Protein AF-A0A536GSC3-F1 (afdb_monomer_lite)

Radius of gyration: 13.98 Å; chains: 1; bounding box: 34×25×36 Å

Secondary structure (DSSP, 8-state):
-EE-HHHHHHHHHHHHHHHHTTPPPPTTTT-EEEEETTS--TTSB--TT-GGGTT-B-SS--HHHHHHHHTT-EEEEEE--SGGG--

Foldseek 3Di:
DWFPVVQLVVLQVVLVVCVVVVHDAAPAANPEDEAELCFADAQDQNQLLPPVRRVPGHNDGDPVVVVCVVNSYRYGYYDYAPRNNPD

Sequence (87 aa):
MLLTRELAESQATAAEKRIARGERQGLLNGVPISIKETSALAGYRNSLASRVFEKSIAQVDSFAIGRLKEEGAVILGKTNAPEFGTR

pLDDT: mean 96.56, std 4.01, range [67.81, 98.75]

Structure (mmCIF, N/CA/C/O backbone):
data_AF-A0A536GSC3-F1
#
_entry.id   AF-A0A536GSC3-F1
#
loop_
_atom_site.group_PDB
_atom_site.id
_atom_site.type_symbol
_atom_site.label_atom_id
_atom_site.label_alt_id
_atom_site.label_comp_id
_atom_site.label_asym_id
_atom_site.label_entity_id
_atom_site.label_seq_id
_atom_site.pdbx_PDB_ins_code
_atom_site.Cartn_x
_atom_site.Cartn_y
_atom_site.Cartn_z
_atom_site.occupancy
_atom_site.B_iso_or_equiv
_atom_site.auth_seq_id
_atom_site.auth_comp_id
_atom_site.auth_asym_id
_atom_site.auth_atom_id
_atom_site.pdbx_PDB_model_num
ATOM 1 N N . MET A 1 1 ? 12.288 2.094 -5.898 1.00 81.31 1 MET A N 1
ATOM 2 C CA . MET A 1 1 ? 11.220 2.061 -4.873 1.00 81.31 1 MET A CA 1
ATOM 3 C C . MET A 1 1 ? 10.095 2.967 -5.346 1.00 81.31 1 MET A C 1
ATOM 5 O O . MET A 1 1 ? 10.404 3.993 -5.939 1.00 81.31 1 MET A O 1
ATOM 9 N N . LEU A 1 2 ? 8.832 2.583 -5.155 1.00 93.50 2 LEU A N 1
ATOM 10 C CA . LEU A 1 2 ? 7.661 3.379 -5.552 1.00 93.50 2 LEU A CA 1
ATOM 11 C C . LEU A 1 2 ? 6.906 3.808 -4.294 1.00 93.50 2 LEU A C 1
ATOM 13 O O . LEU A 1 2 ? 6.679 2.976 -3.422 1.00 93.50 2 LEU A O 1
ATOM 17 N N . LEU A 1 3 ? 6.511 5.076 -4.203 1.00 97.56 3 LEU A N 1
ATOM 18 C CA . LEU A 1 3 ? 5.710 5.600 -3.094 1.00 97.56 3 LEU A CA 1
ATOM 19 C C . LEU A 1 3 ? 4.251 5.762 -3.516 1.00 97.56 3 LEU A C 1
ATOM 21 O O . LEU A 1 3 ? 3.973 6.155 -4.648 1.00 97.56 3 LEU A O 1
ATOM 25 N N . THR A 1 4 ? 3.331 5.499 -2.593 1.00 97.75 4 THR A N 1
ATOM 26 C CA . THR A 1 4 ? 1.883 5.640 -2.796 1.00 97.75 4 THR A CA 1
ATOM 27 C C . THR A 1 4 ? 1.314 6.716 -1.875 1.00 97.75 4 THR A C 1
ATOM 29 O O . THR A 1 4 ? 0.367 6.466 -1.142 1.00 97.75 4 THR A O 1
ATOM 32 N N . ARG A 1 5 ? 1.913 7.916 -1.891 1.00 97.88 5 ARG A N 1
ATOM 33 C CA . ARG A 1 5 ? 1.608 9.015 -0.953 1.00 97.88 5 ARG A CA 1
ATOM 34 C C . ARG A 1 5 ? 0.112 9.315 -0.839 1.00 97.88 5 ARG A C 1
ATOM 36 O O . ARG A 1 5 ? -0.432 9.227 0.252 1.00 97.88 5 ARG A O 1
ATOM 43 N N . GLU A 1 6 ? -0.539 9.612 -1.960 1.00 98.31 6 GLU A N 1
ATOM 44 C CA . GLU A 1 6 ? -1.958 9.995 -1.990 1.00 98.31 6 GLU A CA 1
ATOM 45 C C . GLU A 1 6 ? -2.865 8.874 -1.464 1.00 98.31 6 GLU A C 1
ATOM 47 O O . GLU A 1 6 ? -3.787 9.115 -0.686 1.00 98.31 6 GLU A O 1
ATOM 52 N N . LEU A 1 7 ? -2.567 7.624 -1.836 1.00 98.38 7 LEU A N 1
ATOM 53 C CA . LEU A 1 7 ? -3.278 6.458 -1.318 1.00 98.38 7 LEU A CA 1
ATOM 54 C C . LEU A 1 7 ? -3.053 6.295 0.187 1.00 98.38 7 LEU A C 1
ATOM 56 O O . LEU A 1 7 ? -4.016 6.065 0.911 1.00 98.38 7 LEU A O 1
ATOM 60 N N . ALA A 1 8 ? -1.813 6.422 0.659 1.00 98.62 8 ALA A N 1
ATOM 61 C CA . ALA A 1 8 ? -1.472 6.277 2.069 1.00 98.62 8 ALA A CA 1
ATOM 62 C C . ALA A 1 8 ? -2.185 7.334 2.924 1.00 98.62 8 ALA A C 1
ATOM 64 O O . ALA A 1 8 ? -2.787 7.000 3.941 1.00 98.62 8 ALA A O 1
ATOM 65 N N . GLU A 1 9 ? -2.166 8.593 2.484 1.00 98.69 9 GLU A N 1
ATOM 66 C CA . GLU A 1 9 ? -2.864 9.701 3.141 1.00 98.69 9 GLU A CA 1
ATOM 67 C C . GLU A 1 9 ? -4.379 9.446 3.171 1.00 98.69 9 GLU A C 1
ATOM 69 O O . GLU A 1 9 ? -4.998 9.512 4.233 1.00 98.69 9 GLU A O 1
ATOM 74 N N . SER A 1 10 ? -4.969 9.031 2.043 1.00 98.69 10 SER A N 1
ATOM 75 C CA . SER A 1 10 ? -6.390 8.669 1.963 1.00 98.69 10 SER A CA 1
ATOM 76 C C . SER A 1 10 ? -6.766 7.518 2.907 1.00 98.69 10 SER A C 1
ATOM 78 O O . SER A 1 10 ? -7.758 7.599 3.637 1.00 98.69 10 SER A O 1
ATOM 80 N N . GLN A 1 11 ? -5.960 6.454 2.936 1.00 98.69 11 GLN A N 1
ATOM 81 C CA . GLN A 1 11 ? -6.177 5.293 3.799 1.00 98.69 11 GLN A CA 1
ATOM 82 C C . GLN A 1 11 ? -6.037 5.649 5.282 1.00 98.69 11 GLN A C 1
ATOM 84 O O . GLN A 1 11 ? -6.855 5.202 6.088 1.00 98.69 11 GLN A O 1
ATOM 89 N N . ALA A 1 12 ? -5.055 6.479 5.642 1.00 98.69 12 ALA A N 1
ATOM 90 C CA . ALA A 1 12 ? -4.857 6.952 7.009 1.00 98.69 12 ALA A CA 1
ATOM 91 C C . ALA A 1 12 ? -6.037 7.815 7.483 1.00 98.69 12 ALA A C 1
ATOM 93 O O . ALA A 1 12 ? -6.598 7.554 8.546 1.00 98.69 12 ALA A O 1
ATOM 94 N N 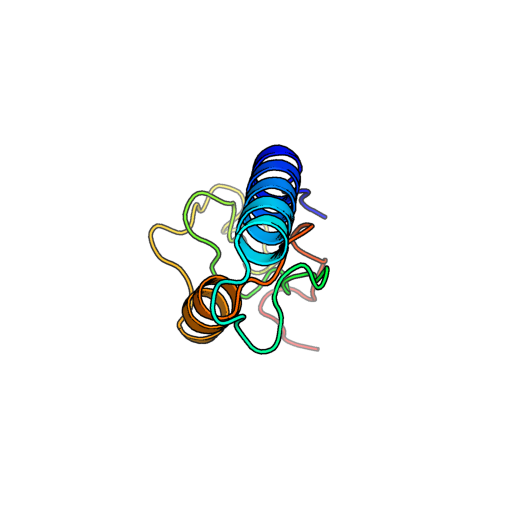. THR A 1 13 ? -6.495 8.769 6.664 1.00 98.62 13 THR A N 1
ATOM 95 C CA . THR A 1 13 ? -7.695 9.568 6.968 1.00 98.62 13 THR A CA 1
ATOM 96 C C . THR A 1 13 ? -8.944 8.694 7.099 1.00 98.62 13 THR A C 1
ATOM 98 O O . THR A 1 13 ? -9.796 8.941 7.953 1.00 98.62 13 THR A O 1
ATOM 101 N N . ALA A 1 14 ? -9.089 7.662 6.263 1.00 98.12 14 ALA A N 1
ATOM 102 C CA . ALA A 1 14 ? -10.197 6.722 6.390 1.00 98.12 14 ALA A CA 1
ATOM 103 C C . ALA A 1 14 ? -10.124 5.943 7.712 1.00 98.12 14 ALA A C 1
ATOM 105 O O . ALA A 1 14 ? -11.140 5.821 8.392 1.00 98.12 14 ALA A O 1
ATOM 106 N N . ALA A 1 15 ? -8.938 5.468 8.102 1.00 98.25 15 ALA A N 1
ATOM 107 C CA . ALA A 1 15 ? -8.723 4.768 9.367 1.00 98.25 15 ALA A CA 1
ATOM 108 C C . ALA A 1 15 ? -9.080 5.641 10.580 1.00 98.25 15 ALA A C 1
ATOM 110 O O . ALA A 1 15 ? -9.807 5.185 11.462 1.00 98.25 15 ALA A O 1
ATOM 111 N N . GLU A 1 16 ? -8.650 6.905 10.586 1.00 98.25 16 GLU A N 1
ATOM 112 C CA . GLU A 1 16 ? -8.990 7.885 11.625 1.00 98.25 16 GLU A CA 1
ATOM 113 C C . GLU A 1 16 ? -10.506 8.102 11.731 1.00 98.25 16 GLU A C 1
ATOM 115 O O . GLU A 1 16 ? -11.072 8.046 12.824 1.00 98.25 16 GLU A O 1
ATOM 120 N N . LYS A 1 17 ? -11.197 8.266 10.594 1.00 98.06 17 LYS A N 1
ATOM 121 C CA . LYS A 1 17 ? -12.659 8.436 10.564 1.00 98.06 17 LYS A CA 1
ATOM 122 C C . LYS A 1 17 ? -13.403 7.238 11.155 1.00 98.06 17 LYS A C 1
ATOM 124 O O . LYS A 1 17 ? -14.377 7.449 11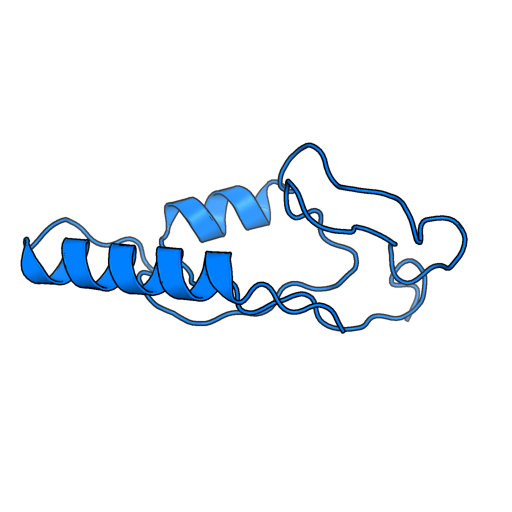.875 1.00 98.06 17 LYS A O 1
ATOM 129 N N . ARG A 1 18 ? -12.963 6.005 10.878 1.00 96.69 18 ARG A N 1
ATOM 130 C CA . ARG A 1 18 ? -13.577 4.796 11.461 1.00 96.69 18 ARG A CA 1
ATOM 131 C C . ARG A 1 18 ? -13.421 4.774 12.978 1.00 96.69 18 ARG A C 1
ATOM 133 O O 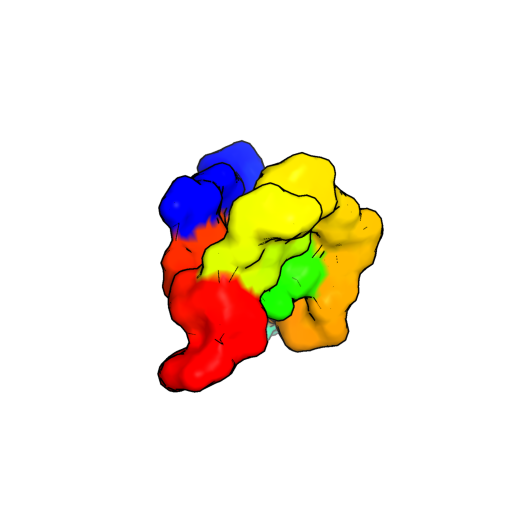. ARG A 1 18 ? -14.377 4.449 13.678 1.00 96.69 18 ARG A O 1
ATOM 140 N N . ILE A 1 19 ? -12.235 5.131 13.479 1.00 96.94 19 ILE A N 1
ATOM 141 C CA . ILE A 1 19 ? -11.948 5.204 14.921 1.00 96.94 19 ILE A CA 1
ATOM 142 C C . ILE A 1 19 ? -12.839 6.266 15.572 1.00 96.94 19 ILE A C 1
ATOM 144 O O . ILE A 1 19 ? -13.532 5.964 16.540 1.00 96.94 19 ILE A O 1
ATOM 148 N N . ALA A 1 20 ? -12.888 7.477 15.012 1.00 97.69 20 ALA A N 1
ATOM 149 C CA . ALA A 1 20 ? -13.686 8.581 15.550 1.00 97.69 20 ALA A CA 1
ATOM 150 C C . ALA A 1 20 ? -15.191 8.262 15.635 1.00 97.69 20 ALA A C 1
ATOM 152 O O . ALA A 1 20 ? -15.890 8.788 16.497 1.00 97.69 20 ALA A O 1
ATOM 153 N N . ARG A 1 21 ? -15.693 7.392 14.753 1.00 97.31 21 ARG A N 1
ATOM 154 C CA . ARG A 1 21 ? -17.096 6.952 14.722 1.00 97.31 21 ARG A CA 1
ATOM 155 C C . ARG A 1 21 ? -17.391 5.734 15.599 1.00 97.31 21 ARG A C 1
ATOM 157 O O . ARG A 1 21 ? -18.546 5.330 15.680 1.00 97.31 21 ARG A O 1
ATOM 164 N N . GLY A 1 22 ? -16.377 5.130 16.223 1.00 95.81 22 GLY A N 1
ATOM 165 C CA . GLY A 1 22 ? -16.542 3.891 16.988 1.00 95.81 22 GLY A CA 1
ATOM 166 C C . GLY A 1 22 ? -16.961 2.693 16.126 1.00 95.81 22 GLY A C 1
ATOM 167 O O . GLY A 1 22 ? -17.607 1.774 16.624 1.00 95.81 22 GLY A O 1
ATOM 168 N N . GLU A 1 23 ? -16.635 2.701 14.829 1.00 95.31 23 GLU A N 1
ATOM 169 C CA . GLU A 1 23 ? -16.954 1.592 13.924 1.00 95.31 23 GLU A CA 1
ATOM 170 C C . GLU A 1 23 ? -16.142 0.334 14.293 1.00 95.31 23 GLU A C 1
ATOM 172 O O . GLU A 1 23 ? -15.091 0.408 14.940 1.00 95.31 23 GLU A O 1
ATOM 177 N N . ARG A 1 24 ? -16.598 -0.851 13.868 1.00 90.69 24 ARG A N 1
ATOM 178 C CA . ARG A 1 24 ? -15.797 -2.075 14.007 1.00 90.69 24 ARG A CA 1
ATOM 179 C C . ARG A 1 24 ? -14.543 -1.956 13.140 1.00 90.69 24 ARG A C 1
ATOM 181 O O . ARG A 1 24 ? -14.644 -1.767 11.932 1.00 90.69 24 ARG A O 1
ATOM 188 N N . GLN A 1 25 ? -13.375 -2.103 13.755 1.00 94.44 25 GLN A N 1
ATOM 189 C CA . GLN A 1 25 ? -12.093 -2.003 13.061 1.00 94.44 25 GLN A CA 1
ATOM 190 C C . GLN A 1 25 ? -11.681 -3.350 12.458 1.00 94.44 25 GLN A C 1
ATOM 192 O O . GLN A 1 25 ? -11.907 -4.403 13.061 1.00 94.44 25 GLN A O 1
ATOM 197 N N . GLY A 1 26 ? -11.051 -3.300 11.284 1.00 96.31 26 GLY A N 1
ATOM 198 C CA . GLY A 1 26 ? -10.241 -4.410 10.785 1.00 96.31 26 GLY A CA 1
ATOM 199 C C . GLY A 1 26 ? -8.976 -4.582 11.629 1.00 96.31 26 GLY A C 1
ATOM 200 O O . GLY A 1 26 ? -8.549 -3.656 12.326 1.00 96.31 26 GLY A O 1
ATOM 201 N N . LEU A 1 27 ? -8.363 -5.762 11.563 1.00 97.50 27 LEU A N 1
ATOM 202 C CA . LEU A 1 27 ? -7.200 -6.130 12.382 1.00 97.50 27 LEU A CA 1
ATOM 203 C C . LEU A 1 27 ? -5.976 -5.236 12.144 1.00 97.50 27 LEU A C 1
ATOM 205 O O . LEU A 1 27 ? -5.087 -5.185 12.990 1.00 97.50 27 LEU A O 1
ATOM 209 N N . LEU A 1 28 ? -5.918 -4.548 11.002 1.00 98.31 28 LEU A N 1
ATOM 210 C CA . LEU A 1 28 ? -4.791 -3.712 10.593 1.00 98.31 28 LEU A CA 1
ATOM 211 C C . LEU A 1 28 ? -5.197 -2.255 10.359 1.00 98.31 28 LEU A C 1
ATOM 213 O O . LEU A 1 28 ? -4.480 -1.529 9.669 1.00 98.31 28 LEU A O 1
ATOM 217 N N . ASN A 1 29 ? -6.327 -1.807 10.915 1.00 98.44 29 ASN A N 1
ATOM 218 C CA . ASN A 1 29 ? -6.827 -0.462 10.663 1.00 98.44 29 ASN A CA 1
ATOM 219 C C . ASN A 1 29 ? -5.789 0.607 11.043 1.00 98.44 29 ASN A C 1
ATOM 221 O O . ASN A 1 29 ? -5.437 0.756 12.211 1.00 98.44 29 ASN A O 1
ATOM 225 N N . GLY A 1 30 ? -5.316 1.358 10.046 1.00 98.31 30 GLY A N 1
ATOM 226 C CA . GLY A 1 30 ? -4.323 2.421 10.225 1.00 98.31 30 GLY A CA 1
ATOM 227 C C . GLY A 1 30 ? -2.868 1.942 10.300 1.00 98.31 30 GLY A C 1
ATOM 228 O O . GLY A 1 30 ? -1.968 2.776 10.357 1.00 98.31 30 GLY A O 1
ATOM 229 N N . VAL A 1 31 ? -2.606 0.631 10.275 1.00 98.56 31 VAL A N 1
ATOM 230 C CA . VAL A 1 31 ? -1.245 0.086 10.382 1.00 98.56 31 VAL A CA 1
ATOM 231 C C . VAL A 1 31 ? -0.482 0.325 9.071 1.00 98.56 31 VAL A C 1
ATOM 233 O O . VAL A 1 31 ? -0.930 -0.143 8.018 1.00 98.56 31 VAL A O 1
ATOM 236 N N . PRO A 1 32 ? 0.672 1.022 9.099 1.00 98.50 32 PRO A N 1
ATOM 237 C CA . PRO A 1 32 ? 1.468 1.270 7.908 1.00 98.50 32 PRO A CA 1
ATOM 238 C C . PRO A 1 32 ? 2.220 0.013 7.470 1.00 98.50 32 PRO A C 1
ATOM 240 O O . PRO A 1 32 ? 2.912 -0.630 8.259 1.00 98.50 32 PRO A O 1
ATOM 243 N N . ILE A 1 33 ? 2.130 -0.307 6.183 1.00 98.50 33 ILE A N 1
ATOM 244 C CA . ILE A 1 33 ? 2.797 -1.452 5.568 1.00 98.50 33 ILE A CA 1
ATOM 245 C C . ILE A 1 33 ? 3.449 -1.066 4.241 1.00 98.50 33 ILE A C 1
ATOM 247 O O . ILE A 1 33 ? 3.119 -0.060 3.608 1.00 98.50 33 ILE A O 1
ATOM 251 N N . SER A 1 34 ? 4.362 -1.918 3.784 1.00 98.00 34 SER A N 1
ATOM 252 C CA . SER A 1 34 ? 4.918 -1.849 2.435 1.00 98.00 34 SER A CA 1
ATOM 253 C C . SER A 1 34 ? 4.638 -3.140 1.675 1.00 98.00 34 SER A C 1
ATOM 255 O O . SER A 1 34 ? 4.443 -4.196 2.276 1.00 98.00 34 SER A O 1
ATOM 257 N N . ILE A 1 35 ? 4.606 -3.050 0.347 1.00 97.88 35 ILE A N 1
ATOM 258 C CA . ILE A 1 35 ? 4.277 -4.165 -0.541 1.00 97.88 35 ILE A CA 1
ATOM 259 C C . ILE A 1 35 ? 5.510 -4.543 -1.363 1.00 97.88 35 ILE A C 1
ATOM 261 O O . ILE A 1 35 ? 6.138 -3.683 -1.972 1.00 97.88 35 ILE A O 1
ATOM 265 N N . LYS A 1 36 ? 5.870 -5.826 -1.430 1.00 95.75 36 LYS A N 1
ATOM 266 C CA . LYS A 1 36 ? 6.986 -6.275 -2.285 1.00 95.75 36 LYS A CA 1
ATOM 267 C C . LYS A 1 36 ? 6.691 -5.961 -3.759 1.00 95.75 36 LYS A C 1
ATOM 269 O O . LYS A 1 36 ? 5.570 -6.196 -4.206 1.00 95.75 36 LYS A O 1
ATOM 274 N N . GLU A 1 37 ? 7.676 -5.481 -4.535 1.00 95.62 37 GLU A N 1
ATOM 275 C CA . GLU A 1 37 ? 7.494 -5.093 -5.955 1.00 95.62 37 GLU A CA 1
ATOM 276 C C . GLU A 1 37 ? 6.784 -6.161 -6.801 1.00 95.62 37 GLU A C 1
ATOM 278 O O . GLU A 1 37 ? 6.023 -5.819 -7.703 1.00 95.62 37 GLU A O 1
ATOM 283 N N . THR A 1 38 ? 6.998 -7.440 -6.487 1.00 95.69 38 THR A N 1
ATOM 284 C CA . THR A 1 38 ? 6.419 -8.591 -7.190 1.00 95.69 38 THR A CA 1
ATOM 285 C C . THR A 1 38 ? 4.937 -8.845 -6.887 1.00 95.69 38 THR A C 1
ATOM 287 O O . THR A 1 38 ? 4.361 -9.768 -7.452 1.00 95.69 38 THR A O 1
ATOM 290 N N . SER A 1 39 ? 4.307 -8.064 -6.002 1.00 97.19 39 SER A N 1
ATOM 291 C CA . SER A 1 39 ? 2.875 -8.166 -5.679 1.00 97.19 39 SER A CA 1
ATOM 292 C C . SER A 1 39 ? 2.073 -7.056 -6.365 1.00 97.19 39 SER A C 1
ATOM 294 O O . SER A 1 39 ? 2.460 -5.882 -6.339 1.00 97.19 39 SER A O 1
ATOM 296 N N . ALA A 1 40 ? 0.947 -7.413 -6.983 1.00 97.88 40 ALA A N 1
ATOM 297 C CA . ALA A 1 40 ? 0.150 -6.497 -7.793 1.00 97.88 40 ALA A CA 1
ATOM 298 C C . ALA A 1 40 ? -0.719 -5.586 -6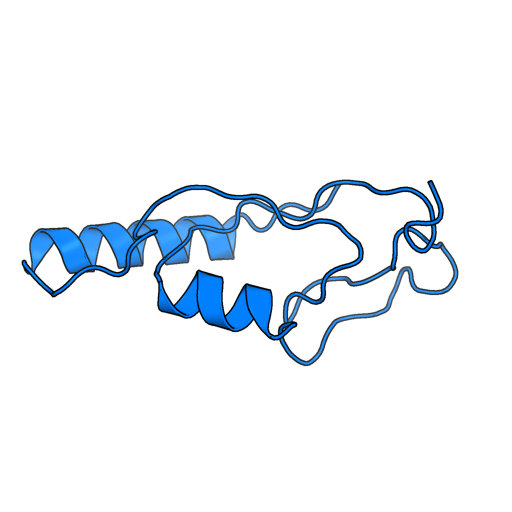.914 1.00 97.88 40 ALA A C 1
ATOM 300 O O . ALA A 1 40 ? -1.546 -6.065 -6.144 1.00 97.88 40 ALA A O 1
ATOM 301 N N . LEU A 1 41 ? -0.540 -4.274 -7.056 1.00 98.38 41 LEU A N 1
ATOM 302 C CA . LEU A 1 41 ? -1.358 -3.245 -6.415 1.00 98.38 41 LEU A CA 1
ATOM 303 C C . LEU A 1 41 ? -2.070 -2.472 -7.527 1.00 98.38 41 LEU A C 1
ATOM 305 O O . LEU A 1 41 ? -1.398 -1.821 -8.328 1.00 98.38 41 LEU A O 1
ATOM 309 N N . ALA A 1 42 ? -3.396 -2.571 -7.591 1.00 98.31 42 ALA A N 1
ATOM 310 C CA . ALA A 1 42 ? -4.207 -1.997 -8.661 1.00 98.31 42 ALA A CA 1
ATOM 311 C C . ALA A 1 42 ? -3.932 -0.498 -8.839 1.00 98.31 42 ALA A C 1
ATOM 313 O O . ALA A 1 42 ? -3.855 0.243 -7.860 1.00 98.31 42 ALA A O 1
ATOM 314 N N . GLY A 1 43 ? -3.778 -0.060 -10.089 1.00 97.88 43 GLY A N 1
ATOM 315 C CA . GLY A 1 43 ? -3.477 1.329 -10.444 1.00 97.88 43 GLY A CA 1
ATOM 316 C C . GLY A 1 43 ? -2.003 1.720 -10.305 1.00 97.88 43 GLY A C 1
ATOM 317 O O . GLY A 1 43 ? -1.624 2.812 -10.718 1.00 97.88 43 GLY A O 1
ATOM 318 N N . TYR A 1 44 ? -1.148 0.832 -9.789 1.00 97.75 44 TYR A N 1
ATOM 319 C CA . TYR A 1 44 ? 0.281 1.088 -9.622 1.00 97.75 44 TYR A CA 1
ATOM 320 C C . TYR A 1 44 ? 1.143 0.177 -10.493 1.00 97.75 44 TYR A C 1
ATOM 322 O O . TYR A 1 44 ? 0.742 -0.903 -10.938 1.00 97.75 44 TYR A O 1
ATOM 330 N N . ARG A 1 45 ? 2.382 0.628 -10.714 1.00 96.56 45 ARG A N 1
ATOM 331 C CA . ARG A 1 45 ? 3.398 -0.114 -11.459 1.00 96.56 45 ARG A CA 1
ATOM 332 C C . ARG A 1 45 ? 3.653 -1.484 -10.826 1.00 96.56 45 ARG A C 1
ATOM 334 O O . ARG A 1 45 ? 3.806 -1.620 -9.607 1.00 96.56 45 ARG A O 1
ATOM 341 N N . ASN A 1 46 ? 3.726 -2.502 -11.673 1.00 96.38 46 ASN A N 1
ATOM 342 C CA . ASN A 1 46 ? 4.031 -3.874 -11.300 1.00 96.38 46 ASN A CA 1
ATOM 343 C C . ASN A 1 46 ? 5.086 -4.451 -12.246 1.00 96.38 46 ASN A C 1
ATOM 345 O O . ASN A 1 46 ? 4.783 -5.224 -13.150 1.00 96.38 46 ASN A O 1
ATOM 349 N N . SER A 1 47 ? 6.337 -4.043 -12.030 1.00 96.19 47 SER A N 1
ATOM 350 C CA . SER A 1 47 ? 7.459 -4.395 -12.908 1.00 96.19 47 SER A CA 1
ATOM 351 C C . SER A 1 47 ? 8.075 -5.759 -12.625 1.00 96.19 47 SER A C 1
ATOM 353 O O . SER A 1 47 ? 8.981 -6.175 -13.338 1.00 96.19 47 SER A O 1
ATOM 355 N N . LEU A 1 48 ? 7.660 -6.436 -11.548 1.00 95.75 48 LEU A N 1
ATOM 356 C CA . LEU A 1 48 ? 8.324 -7.651 -11.055 1.00 95.75 48 LEU A CA 1
ATOM 357 C C . LEU A 1 48 ? 9.839 -7.448 -10.834 1.00 95.75 48 LEU A C 1
ATOM 359 O O . LEU A 1 48 ? 10.619 -8.389 -10.951 1.00 95.75 48 LEU A O 1
ATOM 363 N N . ALA A 1 49 ? 10.246 -6.205 -10.550 1.00 95.38 49 ALA A N 1
ATOM 364 C CA . ALA A 1 49 ? 11.636 -5.753 -10.487 1.00 95.38 49 ALA A CA 1
ATOM 365 C C . ALA A 1 49 ? 12.459 -6.002 -11.771 1.00 95.38 49 ALA A C 1
ATOM 367 O O . ALA A 1 49 ? 13.685 -6.049 -11.723 1.00 95.38 49 ALA A O 1
ATOM 368 N N . SER A 1 50 ? 11.787 -6.115 -12.921 1.00 96.06 50 SER A N 1
ATOM 369 C CA . SER A 1 50 ? 12.379 -6.305 -14.245 1.00 96.06 50 SER A CA 1
ATOM 370 C C . SER A 1 50 ? 12.136 -5.099 -15.146 1.00 96.06 50 SER A C 1
ATOM 372 O O . SER A 1 50 ? 11.045 -4.521 -15.170 1.00 96.06 50 SER A O 1
ATOM 374 N N . ARG A 1 51 ? 13.132 -4.759 -15.971 1.00 95.50 51 ARG A N 1
ATOM 375 C CA . ARG A 1 51 ? 12.993 -3.712 -17.000 1.00 95.50 51 ARG A CA 1
ATOM 376 C C . ARG A 1 51 ? 11.990 -4.095 -18.088 1.00 95.50 51 ARG A C 1
ATOM 378 O O . ARG A 1 51 ? 11.370 -3.213 -18.671 1.00 95.50 51 ARG A O 1
ATOM 385 N N . VAL A 1 52 ? 11.781 -5.393 -18.320 1.00 97.06 52 VAL A N 1
ATOM 386 C CA . VAL A 1 52 ? 10.821 -5.900 -19.317 1.00 97.06 52 VAL A CA 1
ATOM 387 C C . VAL A 1 52 ? 9.396 -5.431 -19.007 1.00 97.06 52 VAL A C 1
ATOM 389 O O . VAL A 1 52 ? 8.625 -5.146 -19.919 1.00 97.06 52 VAL A O 1
ATOM 392 N N . PHE A 1 53 ? 9.061 -5.277 -17.724 1.00 96.44 53 PHE A N 1
ATOM 393 C CA . PHE A 1 53 ? 7.727 -4.888 -17.263 1.00 96.44 53 PHE A CA 1
ATOM 394 C C . PHE A 1 53 ? 7.689 -3.477 -16.661 1.00 96.44 53 PHE A C 1
ATOM 396 O O . PHE A 1 53 ? 6.760 -3.143 -15.927 1.00 96.44 53 PHE A O 1
ATOM 403 N N . GLU A 1 54 ? 8.667 -2.618 -16.963 1.00 94.50 54 GLU A N 1
ATOM 404 C CA . GLU A 1 54 ? 8.788 -1.282 -16.357 1.00 94.50 54 GLU A CA 1
ATOM 405 C C . GLU A 1 54 ? 7.514 -0.431 -16.500 1.00 94.50 54 GLU A C 1
ATOM 407 O O . GLU A 1 54 ? 7.158 0.305 -15.582 1.00 94.50 54 GLU A O 1
ATOM 412 N N . LYS A 1 55 ? 6.791 -0.571 -17.616 1.00 95.69 55 LYS A N 1
ATOM 413 C CA . LYS A 1 55 ? 5.554 0.176 -17.907 1.00 95.69 55 LYS A CA 1
ATOM 414 C C . LYS A 1 55 ? 4.270 -0.586 -17.558 1.00 95.69 55 LYS A C 1
ATOM 416 O O . LYS A 1 55 ? 3.180 -0.109 -17.859 1.00 95.69 55 LYS A O 1
ATOM 421 N N . SER A 1 56 ? 4.379 -1.769 -16.953 1.00 97.25 56 SER A N 1
ATOM 422 C CA . SER A 1 56 ? 3.221 -2.590 -16.596 1.00 97.25 56 SER A CA 1
ATOM 423 C C . SER A 1 56 ? 2.492 -1.996 -15.392 1.00 97.25 56 SER A C 1
ATOM 425 O O . SER A 1 56 ? 3.094 -1.812 -14.330 1.00 97.25 56 SER A O 1
ATOM 427 N N . ILE A 1 57 ? 1.199 -1.709 -15.548 1.00 98.06 57 ILE A N 1
ATOM 428 C CA . ILE A 1 57 ? 0.310 -1.245 -14.476 1.00 98.06 57 ILE A CA 1
ATOM 429 C C . ILE A 1 57 ? -0.655 -2.371 -14.117 1.00 98.06 57 ILE A C 1
ATOM 431 O O . ILE A 1 57 ? -1.347 -2.911 -14.984 1.00 98.06 57 ILE A O 1
ATOM 435 N N . ALA A 1 58 ? -0.715 -2.721 -12.833 1.00 97.94 58 ALA A N 1
ATOM 436 C CA . ALA A 1 58 ? -1.643 -3.736 -12.357 1.00 97.94 58 ALA A CA 1
ATOM 437 C C . ALA A 1 58 ? -3.094 -3.244 -12.473 1.00 97.94 58 ALA A C 1
ATOM 439 O O . ALA A 1 58 ? -3.430 -2.157 -12.006 1.00 97.94 58 ALA A O 1
ATOM 440 N N . GLN A 1 59 ? -3.954 -4.069 -13.069 1.00 98.19 59 GLN A N 1
ATOM 441 C CA . GLN A 1 59 ? -5.389 -3.784 -13.202 1.00 98.19 59 GLN A CA 1
ATOM 442 C C . GLN A 1 59 ? -6.173 -4.158 -11.940 1.00 98.19 59 GLN A C 1
ATOM 444 O O . GLN A 1 59 ? -7.179 -3.535 -11.622 1.00 98.19 59 GLN A O 1
ATOM 449 N N . VAL A 1 60 ? -5.698 -5.169 -11.213 1.00 98.12 60 VAL A N 1
ATOM 450 C CA . VAL A 1 60 ? -6.331 -5.694 -10.002 1.00 98.12 60 VAL A CA 1
ATOM 451 C C . VAL A 1 60 ? -5.291 -5.906 -8.912 1.00 98.12 60 VAL A C 1
ATOM 453 O O . VAL A 1 60 ? -4.103 -6.092 -9.192 1.00 98.12 60 VAL A O 1
ATOM 456 N N . ASP A 1 61 ? -5.749 -5.880 -7.666 1.00 98.62 61 ASP A N 1
ATOM 457 C CA . ASP A 1 61 ? -4.920 -6.250 -6.529 1.00 98.62 61 ASP A CA 1
ATOM 458 C C . ASP A 1 61 ? -4.653 -7.759 -6.543 1.00 98.62 61 ASP A C 1
ATOM 460 O O . ASP A 1 61 ? -5.517 -8.566 -6.891 1.00 98.62 61 ASP A O 1
ATOM 464 N N . SER A 1 62 ? -3.465 -8.169 -6.100 1.00 98.25 62 SER A N 1
ATOM 465 C CA . SER A 1 62 ? -3.266 -9.550 -5.661 1.00 98.25 62 SER A CA 1
ATOM 466 C C . SER A 1 62 ? -4.185 -9.849 -4.475 1.00 98.25 62 SER A C 1
ATOM 468 O O . SER A 1 62 ? -4.430 -8.975 -3.644 1.00 98.25 62 SER A O 1
ATOM 470 N N . PHE A 1 63 ? -4.624 -11.102 -4.338 1.00 98.31 63 PHE A N 1
ATOM 471 C CA . PHE A 1 63 ? -5.564 -11.518 -3.288 1.00 98.31 63 PHE A CA 1
ATOM 472 C C . PHE A 1 63 ? -5.173 -11.028 -1.882 1.00 98.31 63 PHE A C 1
ATOM 474 O O . PHE A 1 63 ? -5.983 -10.423 -1.184 1.00 98.31 63 PHE A O 1
ATOM 481 N N . ALA A 1 64 ? -3.905 -11.209 -1.492 1.00 97.94 64 ALA A N 1
ATOM 482 C CA . ALA A 1 64 ? -3.406 -10.757 -0.193 1.00 97.94 64 ALA A CA 1
ATOM 483 C C . ALA A 1 64 ? -3.509 -9.231 -0.007 1.00 97.94 64 ALA A C 1
ATOM 485 O O . ALA A 1 64 ? -3.835 -8.769 1.079 1.00 97.94 64 ALA A O 1
ATOM 486 N N . ILE A 1 65 ? -3.277 -8.442 -1.059 1.00 98.25 65 ILE A N 1
ATOM 487 C CA . ILE A 1 65 ? -3.380 -6.977 -0.999 1.00 98.25 65 ILE A CA 1
ATOM 488 C C . ILE A 1 65 ? -4.836 -6.542 -0.841 1.00 98.25 65 ILE A C 1
ATOM 490 O O . ILE A 1 65 ? -5.102 -5.647 -0.041 1.00 98.25 65 ILE A O 1
ATOM 494 N N . GLY A 1 66 ? -5.773 -7.198 -1.533 1.00 98.25 66 GLY A N 1
ATOM 495 C CA . GLY A 1 66 ? -7.207 -6.96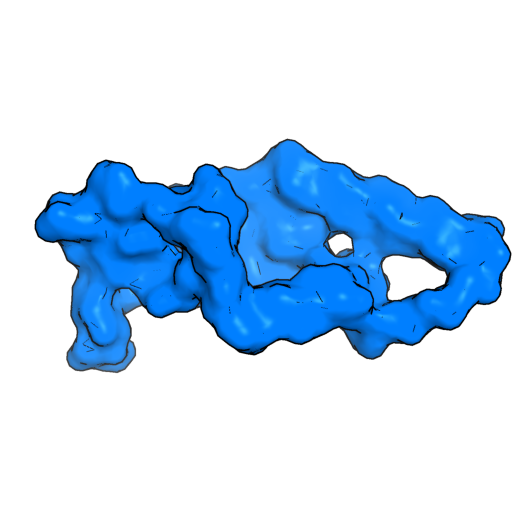8 -1.335 1.00 98.25 66 GLY A CA 1
ATOM 496 C C . GLY A 1 66 ? -7.612 -7.175 0.127 1.00 98.25 66 GLY A C 1
ATOM 497 O O . GLY A 1 66 ? -8.158 -6.269 0.750 1.00 98.25 66 GLY A O 1
ATOM 498 N N . ARG A 1 67 ? -7.209 -8.307 0.719 1.00 98.31 67 ARG A N 1
ATOM 499 C CA . ARG A 1 67 ? -7.440 -8.613 2.143 1.00 98.31 67 ARG A CA 1
ATOM 500 C C . ARG A 1 67 ? -6.824 -7.575 3.084 1.00 98.31 67 ARG A C 1
ATOM 502 O O . ARG A 1 67 ? -7.463 -7.156 4.039 1.00 98.31 67 ARG A O 1
ATOM 509 N N . LEU A 1 68 ? -5.594 -7.134 2.819 1.00 98.44 68 LEU A N 1
ATOM 510 C CA . LEU A 1 68 ? -4.935 -6.104 3.631 1.00 98.44 68 LEU A CA 1
ATOM 511 C C . LEU A 1 68 ? -5.682 -4.761 3.571 1.00 98.44 68 LEU A C 1
ATOM 513 O O . LEU A 1 68 ? -5.807 -4.088 4.594 1.00 98.44 68 LEU A O 1
ATOM 517 N N . LYS A 1 69 ? -6.203 -4.380 2.396 1.00 97.94 69 LYS A N 1
ATOM 518 C CA . LYS A 1 69 ? -7.031 -3.174 2.235 1.00 97.94 69 LYS A CA 1
ATOM 519 C C . LYS A 1 69 ? -8.361 -3.291 2.983 1.00 97.94 69 LYS A C 1
ATOM 521 O O . LYS A 1 69 ? -8.759 -2.326 3.631 1.00 97.94 69 LYS A O 1
ATOM 526 N N . GLU A 1 70 ? -9.019 -4.449 2.922 1.00 97.69 70 GLU A N 1
ATOM 527 C CA . GLU A 1 70 ? -10.258 -4.734 3.667 1.00 97.69 70 GLU A CA 1
ATOM 528 C C . GLU A 1 70 ? -10.057 -4.609 5.183 1.00 97.69 70 GLU A C 1
ATOM 530 O O . GLU A 1 70 ? -10.891 -4.023 5.870 1.00 97.69 70 GLU A O 1
ATOM 535 N N . GLU A 1 71 ? -8.916 -5.075 5.699 1.00 98.31 71 GLU A N 1
ATOM 536 C CA . GLU A 1 71 ? -8.551 -4.953 7.118 1.00 98.31 71 GLU A CA 1
ATOM 537 C C . GLU A 1 71 ? -8.068 -3.542 7.512 1.00 98.31 71 GLU A C 1
ATOM 539 O O . GLU A 1 71 ? -7.725 -3.307 8.671 1.00 98.31 71 GLU A O 1
ATOM 544 N N . GLY A 1 72 ? -8.060 -2.589 6.572 1.00 98.19 72 GLY A N 1
ATOM 545 C CA . GLY A 1 72 ? -7.786 -1.174 6.824 1.00 98.19 72 GLY A CA 1
ATOM 546 C C . GLY A 1 72 ? -6.305 -0.789 6.878 1.00 98.19 72 GLY A C 1
ATOM 547 O O . GLY A 1 72 ? -5.991 0.278 7.410 1.00 98.19 72 GLY A O 1
ATOM 548 N N . ALA A 1 73 ? -5.407 -1.617 6.336 1.00 98.69 73 ALA A N 1
ATOM 549 C CA . ALA A 1 73 ? -3.979 -1.311 6.295 1.00 98.69 73 ALA A CA 1
ATOM 550 C C . ALA A 1 73 ? -3.667 -0.079 5.422 1.00 98.69 73 ALA A C 1
ATOM 552 O O . ALA A 1 73 ? -4.321 0.175 4.404 1.00 98.69 73 ALA A O 1
ATOM 553 N N . VAL A 1 74 ? -2.618 0.657 5.798 1.00 98.75 74 VAL A N 1
ATOM 554 C CA . VAL A 1 74 ? -2.133 1.850 5.090 1.00 98.75 74 VAL A CA 1
ATOM 555 C C . VAL A 1 74 ? -0.899 1.479 4.273 1.00 98.75 74 VAL A C 1
ATOM 557 O O . VAL A 1 74 ? 0.159 1.172 4.816 1.00 98.75 74 VAL A O 1
ATOM 560 N N . ILE A 1 75 ? -1.016 1.494 2.950 1.00 98.69 75 ILE A N 1
ATOM 561 C CA . ILE A 1 75 ? 0.051 1.090 2.034 1.00 98.69 75 ILE A CA 1
ATOM 562 C C . ILE A 1 75 ? 0.920 2.306 1.719 1.00 98.69 75 ILE A C 1
ATOM 564 O O . ILE A 1 75 ? 0.479 3.228 1.038 1.00 98.69 75 ILE A O 1
ATOM 568 N N . LEU A 1 76 ? 2.172 2.290 2.182 1.00 98.56 76 LEU A N 1
ATOM 569 C CA . LEU A 1 76 ? 3.131 3.384 1.979 1.00 98.56 76 LEU A CA 1
ATOM 570 C C . LEU A 1 76 ? 3.771 3.382 0.586 1.00 98.56 76 LEU A C 1
ATOM 572 O O . LEU A 1 76 ? 4.198 4.421 0.072 1.00 98.56 76 LEU A O 1
ATOM 576 N N . GLY A 1 77 ? 3.902 2.199 -0.009 1.00 98.00 77 GLY A N 1
ATOM 577 C CA . GLY A 1 77 ? 4.600 2.040 -1.271 1.00 98.00 77 GLY A CA 1
ATOM 578 C C . GLY A 1 77 ? 4.991 0.606 -1.581 1.00 98.00 77 GLY A C 1
ATOM 579 O O . GLY A 1 77 ? 4.691 -0.330 -0.831 1.00 98.00 77 GLY A O 1
ATOM 580 N N . LYS A 1 78 ? 5.717 0.461 -2.693 1.00 97.69 78 LYS A N 1
ATOM 581 C CA . LYS A 1 78 ? 6.319 -0.797 -3.126 1.00 97.69 78 LYS A CA 1
ATOM 582 C C . LYS A 1 78 ? 7.829 -0.818 -2.885 1.00 97.69 78 LYS A C 1
ATOM 584 O O . LYS A 1 78 ? 8.557 0.059 -3.371 1.00 97.69 78 LYS A O 1
ATOM 589 N N . THR A 1 79 ? 8.298 -1.823 -2.146 1.00 96.50 79 THR A N 1
ATOM 590 C CA . THR A 1 79 ? 9.722 -2.074 -1.866 1.00 96.50 79 THR A CA 1
ATOM 591 C C . THR A 1 79 ? 10.415 -2.721 -3.054 1.00 96.50 79 THR A C 1
ATOM 593 O O . THR A 1 79 ? 9.779 -3.394 -3.859 1.00 96.50 79 THR A O 1
ATOM 596 N N . ASN A 1 80 ? 11.732 -2.522 -3.168 1.00 94.19 80 ASN A N 1
ATOM 597 C CA . ASN A 1 80 ? 12.524 -3.194 -4.196 1.00 94.19 80 ASN A CA 1
ATOM 598 C C . ASN A 1 80 ? 12.565 -4.718 -3.969 1.00 94.19 80 ASN A C 1
ATOM 600 O O . ASN A 1 80 ? 12.389 -5.190 -2.847 1.00 94.19 80 ASN A O 1
ATOM 604 N N . ALA A 1 81 ? 12.835 -5.479 -5.025 1.00 94.31 81 ALA A N 1
ATOM 605 C CA . ALA A 1 81 ? 13.025 -6.923 -4.967 1.00 94.31 81 ALA A CA 1
ATOM 606 C C . ALA A 1 81 ? 14.089 -7.360 -5.989 1.00 94.31 81 ALA A C 1
ATOM 608 O O . ALA A 1 81 ? 14.379 -6.607 -6.918 1.00 94.31 81 ALA A O 1
ATOM 609 N N . PRO A 1 82 ? 14.659 -8.569 -5.858 1.00 95.62 82 PRO A N 1
ATOM 610 C CA . PRO A 1 82 ? 15.329 -9.228 -6.972 1.00 95.62 82 PRO A CA 1
ATOM 611 C C . PRO A 1 82 ? 14.369 -9.387 -8.153 1.00 95.62 82 PRO A C 1
ATOM 613 O O . PRO A 1 82 ? 13.169 -9.592 -7.949 1.00 95.62 82 PRO A O 1
ATOM 616 N N . GLU A 1 83 ? 14.904 -9.321 -9.369 1.00 96.06 83 GLU A N 1
ATOM 617 C CA . GLU A 1 83 ? 14.138 -9.550 -10.594 1.00 96.06 83 GLU A CA 1
ATOM 618 C C . GLU A 1 83 ? 13.381 -10.884 -10.502 1.00 96.06 83 GLU A C 1
ATOM 620 O O . GLU A 1 83 ? 13.949 -11.906 -10.120 1.00 96.06 83 GLU A O 1
ATOM 625 N N . PHE A 1 84 ? 12.068 -10.854 -10.743 1.00 94.50 84 PHE A N 1
ATOM 626 C CA . PHE A 1 84 ? 11.154 -11.999 -10.611 1.00 94.50 84 PHE A CA 1
ATOM 627 C C . PHE A 1 84 ? 11.119 -12.672 -9.226 1.00 94.50 84 PHE A C 1
ATOM 629 O O . PHE A 1 84 ? 10.517 -13.730 -9.064 1.00 94.50 84 PHE A O 1
ATOM 636 N N . GLY A 1 85 ? 11.717 -12.057 -8.203 1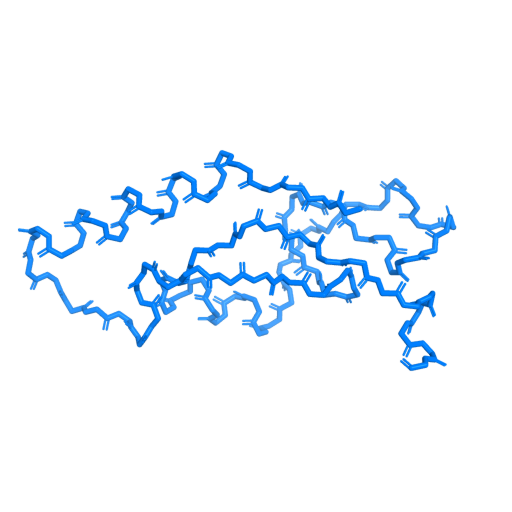.00 91.88 85 GLY A N 1
ATOM 637 C CA . GLY A 1 85 ? 11.812 -12.627 -6.862 1.00 91.88 85 GLY A CA 1
ATOM 638 C C . GLY A 1 85 ? 12.760 -13.824 -6.757 1.00 91.88 85 GLY A C 1
ATOM 639 O O . GLY A 1 85 ? 12.607 -14.610 -5.829 1.00 91.88 85 GLY A O 1
ATOM 640 N N . THR A 1 86 ? 13.721 -13.978 -7.673 1.00 87.00 86 THR A N 1
ATOM 641 C CA . THR A 1 86 ? 14.572 -15.181 -7.779 1.00 87.00 86 THR A CA 1
ATOM 642 C C . THR A 1 86 ? 15.749 -15.239 -6.798 1.00 87.00 86 THR A C 1
ATOM 644 O O . THR A 1 86 ? 16.748 -15.897 -7.087 1.00 87.00 86 THR A O 1
ATOM 647 N N . ARG A 1 87 ? 15.684 -14.548 -5.661 1.00 67.81 87 ARG A N 1
ATOM 648 C CA . ARG A 1 87 ? 16.673 -14.622 -4.576 1.00 67.81 87 ARG A CA 1
ATOM 649 C C . ARG A 1 87 ? 16.005 -14.353 -3.235 1.00 67.81 87 ARG A C 1
ATOM 651 O O . ARG A 1 87 ? 15.023 -13.570 -3.223 1.00 67.81 87 ARG A O 1
#